Protein AF-A0A554L9I1-F1 (afdb_monomer_lite)

Structure (mmCIF, N/CA/C/O backbone):
data_AF-A0A554L9I1-F1
#
_entry.id   AF-A0A554L9I1-F1
#
loop_
_atom_site.group_PDB
_atom_site.id
_atom_site.type_symbol
_atom_site.label_atom_id
_atom_site.label_alt_id
_atom_site.label_comp_id
_atom_site.label_asym_id
_atom_site.label_entity_id
_atom_site.label_seq_id
_atom_site.pdbx_PDB_ins_code
_atom_site.Cartn_x
_atom_site.Cartn_y
_atom_site.Cartn_z
_atom_site.occupancy
_atom_site.B_iso_or_equiv
_atom_site.auth_seq_id
_atom_site.auth_comp_id
_atom_site.auth_asym_id
_atom_site.auth_atom_id
_atom_site.pdbx_PDB_model_num
ATOM 1 N N . MET A 1 1 ? 0.739 -9.035 -9.316 1.00 84.25 1 MET A N 1
ATOM 2 C CA . MET A 1 1 ? -0.161 -8.000 -9.873 1.00 84.25 1 MET A CA 1
ATOM 3 C C . MET A 1 1 ? 0.667 -6.791 -10.288 1.00 84.25 1 MET A C 1
ATOM 5 O O . MET A 1 1 ? 1.672 -6.528 -9.631 1.00 84.25 1 MET A O 1
ATOM 9 N N . ASP A 1 2 ? 0.305 -6.082 -11.360 1.00 86.81 2 ASP A N 1
ATOM 10 C CA . ASP A 1 2 ? 0.990 -4.834 -11.722 1.00 86.81 2 ASP A CA 1
ATOM 11 C C . ASP A 1 2 ? 0.442 -3.631 -10.931 1.00 86.81 2 ASP A C 1
ATOM 13 O O . ASP A 1 2 ? -0.667 -3.652 -10.389 1.00 86.81 2 ASP A O 1
ATOM 17 N N . LEU A 1 3 ? 1.226 -2.555 -10.868 1.00 87.69 3 LEU A N 1
ATOM 18 C CA . LEU A 1 3 ? 0.883 -1.371 -10.083 1.00 87.69 3 LEU A CA 1
ATOM 19 C C . LEU A 1 3 ? -0.393 -0.666 -10.579 1.00 87.69 3 LEU A C 1
ATOM 21 O O . LEU A 1 3 ? -1.120 -0.088 -9.769 1.00 87.69 3 LEU A O 1
ATOM 25 N N . ALA A 1 4 ? -0.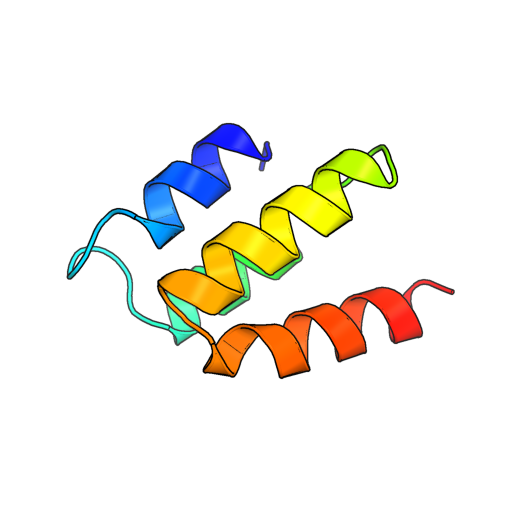689 -0.685 -11.883 1.00 88.62 4 ALA A N 1
ATOM 26 C CA . ALA A 1 4 ? -1.868 -0.001 -12.408 1.00 88.62 4 ALA A CA 1
ATOM 27 C C . ALA A 1 4 ? -3.159 -0.706 -11.971 1.00 88.62 4 ALA A C 1
ATOM 29 O O . ALA A 1 4 ? -4.095 -0.032 -11.535 1.00 88.62 4 ALA A O 1
ATOM 30 N N . GLN A 1 5 ? -3.187 -2.043 -11.996 1.00 89.00 5 GLN A N 1
ATOM 31 C CA . GLN A 1 5 ? -4.305 -2.834 -11.465 1.00 89.00 5 GLN A CA 1
ATOM 32 C C . GLN A 1 5 ? -4.545 -2.562 -9.979 1.00 89.00 5 GLN A C 1
ATOM 34 O O . GLN A 1 5 ? -5.679 -2.305 -9.572 1.00 89.00 5 GLN A O 1
ATOM 39 N N . PHE A 1 6 ? -3.478 -2.526 -9.180 1.00 91.06 6 PHE A N 1
ATOM 40 C CA . PHE A 1 6 ? -3.594 -2.206 -7.761 1.00 91.06 6 PHE A CA 1
ATOM 41 C C . PHE A 1 6 ? -4.160 -0.801 -7.528 1.00 91.06 6 PHE A C 1
ATOM 43 O O . PHE A 1 6 ? -5.058 -0.607 -6.708 1.00 91.06 6 PHE A O 1
ATOM 50 N N . LYS A 1 7 ? -3.675 0.194 -8.283 1.00 90.19 7 LYS A N 1
ATOM 51 C CA . LYS A 1 7 ? -4.174 1.572 -8.182 1.00 90.19 7 LYS A CA 1
ATOM 52 C C . LYS A 1 7 ? -5.676 1.649 -8.453 1.00 90.19 7 LYS A C 1
ATOM 54 O O . LYS A 1 7 ? -6.379 2.360 -7.737 1.00 90.19 7 LYS A O 1
ATOM 59 N N . LEU A 1 8 ? -6.167 0.908 -9.447 1.00 91.38 8 LEU A N 1
ATOM 60 C CA . LEU A 1 8 ? -7.599 0.828 -9.738 1.00 91.38 8 LEU A CA 1
ATOM 61 C C . LEU A 1 8 ? -8.373 0.223 -8.561 1.00 91.38 8 LEU A C 1
ATOM 63 O O . LEU A 1 8 ? -9.345 0.830 -8.121 1.00 91.38 8 LEU A O 1
ATOM 67 N N . ALA A 1 9 ? -7.895 -0.877 -7.974 1.00 91.00 9 ALA A N 1
ATOM 68 C CA . ALA A 1 9 ? -8.535 -1.496 -6.809 1.00 91.00 9 ALA A CA 1
ATOM 69 C C . ALA A 1 9 ? -8.606 -0.557 -5.587 1.00 91.00 9 ALA A C 1
ATOM 71 O O . ALA A 1 9 ? -9.615 -0.507 -4.879 1.00 91.00 9 ALA A O 1
ATOM 72 N N . VAL A 1 10 ? -7.565 0.251 -5.355 1.00 90.38 10 VAL A N 1
ATOM 73 C CA . VAL A 1 10 ? -7.561 1.260 -4.281 1.00 90.38 10 VAL A CA 1
ATOM 74 C C . VAL A 1 10 ? -8.611 2.350 -4.527 1.00 90.38 10 VAL A C 1
ATOM 76 O O . VAL A 1 10 ? -9.247 2.795 -3.568 1.00 90.38 10 VAL A O 1
ATOM 79 N N . LEU A 1 11 ? -8.778 2.788 -5.782 1.00 90.19 11 LEU A N 1
ATOM 80 C CA . LEU A 1 11 ? -9.687 3.872 -6.183 1.00 90.19 11 LEU A CA 1
ATOM 81 C C . LEU A 1 11 ? -11.147 3.436 -6.332 1.00 90.19 11 LEU A C 1
ATOM 83 O O . LEU A 1 11 ? -12.034 4.286 -6.200 1.00 90.19 11 LEU A O 1
ATOM 87 N N . SER A 1 12 ? -11.390 2.147 -6.580 1.00 88.00 12 SER A N 1
ATOM 88 C CA . SER A 1 12 ? -12.706 1.505 -6.613 1.00 88.00 12 SER A CA 1
ATOM 89 C C . SER A 1 12 ? -13.360 1.514 -5.228 1.00 88.00 12 SER A C 1
ATOM 91 O O . SER A 1 12 ? -13.397 0.520 -4.495 1.00 88.00 12 SER A O 1
ATOM 93 N N . HIS A 1 13 ? -13.852 2.690 -4.839 1.00 66.12 13 HIS A N 1
ATOM 94 C CA . HIS A 1 13 ? -14.547 2.905 -3.578 1.00 66.12 13 HIS A CA 1
ATOM 95 C C . HIS A 1 13 ? -15.771 1.981 -3.505 1.00 66.12 13 HIS A C 1
ATOM 97 O O . HIS A 1 13 ? -16.620 2.001 -4.391 1.00 66.12 13 HIS A O 1
ATOM 103 N N . ASN A 1 14 ? -15.854 1.204 -2.420 1.00 71.62 14 ASN A N 1
ATOM 104 C CA . ASN A 1 14 ? -16.886 0.207 -2.10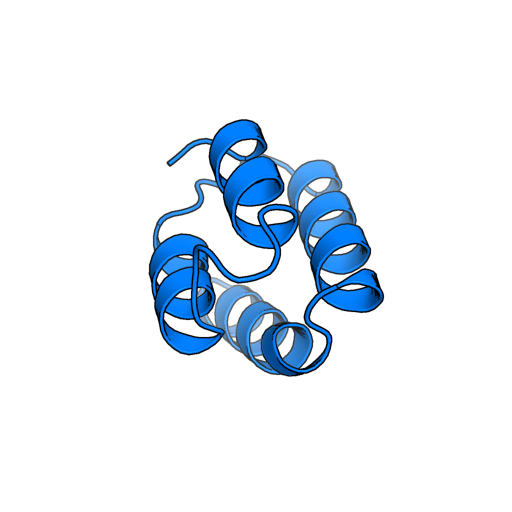0 1.00 71.62 14 ASN A CA 1
ATOM 105 C C . ASN A 1 14 ? -16.835 -1.140 -2.845 1.00 71.62 14 ASN A C 1
ATOM 107 O O . ASN A 1 14 ? -17.611 -2.019 -2.477 1.00 71.62 14 ASN A O 1
ATOM 111 N N . GLU A 1 15 ? -15.940 -1.355 -3.816 1.00 87.31 15 GLU A N 1
ATOM 112 C CA . GLU A 1 15 ? -15.782 -2.690 -4.435 1.00 87.31 15 GLU A CA 1
ATOM 113 C C . GLU A 1 15 ? -14.833 -3.589 -3.639 1.00 87.31 15 GLU A C 1
ATOM 115 O O . GLU A 1 15 ? -15.044 -4.797 -3.564 1.00 87.31 15 GLU A O 1
ATOM 120 N N . PHE A 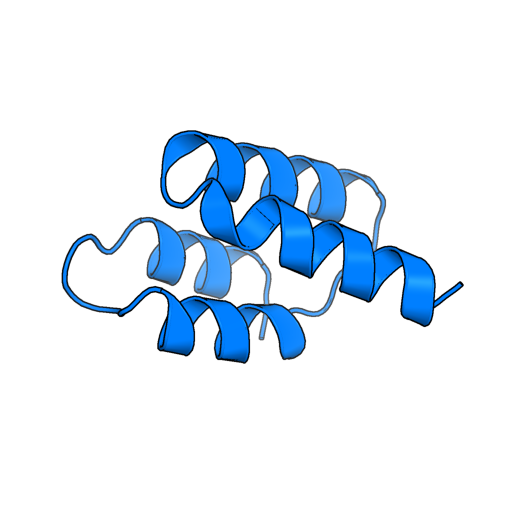1 16 ? -13.816 -2.994 -3.009 1.00 89.12 16 PHE A N 1
ATOM 121 C CA . PHE A 1 16 ? -12.821 -3.722 -2.225 1.00 89.12 16 PHE A CA 1
ATOM 122 C C . PHE A 1 16 ? -12.770 -3.215 -0.786 1.00 89.12 16 PHE A C 1
ATOM 124 O O . PHE A 1 16 ? -12.681 -2.007 -0.540 1.00 89.12 16 PHE A O 1
ATOM 131 N N . THR A 1 17 ? -12.785 -4.123 0.186 1.00 90.25 17 THR A N 1
ATOM 132 C CA . THR A 1 17 ? -12.544 -3.788 1.597 1.00 90.25 17 THR A CA 1
ATOM 133 C C . THR A 1 17 ? -11.072 -3.451 1.834 1.00 90.25 17 THR A C 1
ATOM 135 O O . THR A 1 17 ? -10.220 -3.708 0.985 1.00 90.25 17 THR A O 1
ATOM 138 N N . ASP A 1 18 ? -10.754 -2.823 2.969 1.00 88.19 18 ASP A N 1
ATOM 139 C CA . ASP A 1 18 ? -9.354 -2.540 3.321 1.00 88.19 18 ASP A CA 1
ATOM 140 C C . ASP A 1 18 ? -8.525 -3.827 3.426 1.00 88.19 18 ASP A C 1
ATOM 142 O O . ASP A 1 18 ? -7.383 -3.830 2.980 1.00 88.19 18 ASP A O 1
ATOM 146 N N . ASP A 1 19 ? -9.120 -4.921 3.911 1.00 90.44 19 ASP A N 1
ATOM 147 C CA . ASP A 1 19 ? -8.462 -6.229 4.004 1.00 90.44 19 ASP A CA 1
ATOM 148 C C . ASP A 1 19 ? -8.155 -6.814 2.616 1.00 90.44 19 ASP A C 1
ATOM 150 O O . ASP A 1 19 ? -7.052 -7.292 2.374 1.00 90.44 19 ASP A O 1
ATOM 154 N N . GLN A 1 20 ? -9.088 -6.705 1.662 1.00 91.38 20 GLN A N 1
ATOM 155 C CA . GLN A 1 20 ? -8.857 -7.161 0.285 1.00 91.38 20 GLN A CA 1
ATOM 156 C C . GLN A 1 20 ? -7.761 -6.347 -0.405 1.00 91.38 20 GLN A C 1
ATOM 158 O O . GLN A 1 20 ? -6.922 -6.899 -1.110 1.00 91.38 20 GLN A O 1
ATOM 163 N N . VAL A 1 21 ? -7.740 -5.028 -0.196 1.00 91.56 21 VAL A N 1
ATOM 164 C CA . VAL A 1 21 ? -6.667 -4.185 -0.738 1.00 91.56 21 VAL A CA 1
ATOM 165 C C . VAL A 1 21 ? -5.333 -4.466 -0.042 1.00 91.56 21 VAL A C 1
ATOM 167 O O . VAL A 1 21 ? -4.293 -4.395 -0.693 1.00 91.56 21 VAL A O 1
ATOM 170 N N . GLU A 1 22 ? -5.332 -4.816 1.246 1.00 90.50 22 GLU A N 1
ATOM 171 C CA . GLU A 1 22 ? -4.129 -5.280 1.946 1.00 90.50 22 GLU A CA 1
ATOM 172 C C . GLU A 1 22 ? -3.578 -6.566 1.317 1.00 90.50 22 GLU A C 1
ATOM 174 O O . GLU A 1 22 ? -2.388 -6.620 1.017 1.00 90.50 22 GLU A O 1
ATOM 179 N N . GLU A 1 23 ? -4.417 -7.568 1.048 1.00 91.19 23 GLU A N 1
ATOM 180 C CA . GLU A 1 23 ? -3.989 -8.799 0.367 1.00 91.19 23 GLU A CA 1
ATOM 181 C C . GLU A 1 23 ? -3.392 -8.501 -1.013 1.00 91.19 23 GLU A C 1
ATOM 183 O O . GLU A 1 23 ? -2.297 -8.964 -1.330 1.00 91.19 23 GLU A O 1
ATOM 188 N N . MET A 1 24 ? -4.051 -7.643 -1.799 1.00 91.00 24 MET A N 1
ATOM 189 C CA . MET A 1 24 ? -3.538 -7.230 -3.107 1.00 91.00 24 MET A CA 1
ATOM 190 C C . MET A 1 24 ? -2.193 -6.513 -3.003 1.00 91.00 24 MET A C 1
ATOM 192 O O . MET A 1 24 ? -1.346 -6.696 -3.874 1.00 91.00 24 MET A O 1
ATOM 196 N N . LEU A 1 25 ? -1.973 -5.725 -1.943 1.00 89.31 25 LEU A N 1
ATOM 197 C CA . LEU A 1 25 ? -0.713 -5.019 -1.715 1.00 89.31 25 LEU A CA 1
ATOM 198 C C . LEU A 1 25 ? 0.467 -5.996 -1.607 1.00 89.31 25 LEU A C 1
ATOM 200 O O . LEU A 1 25 ? 1.533 -5.700 -2.142 1.00 89.31 25 LEU A O 1
ATOM 204 N N . TYR A 1 26 ? 0.270 -7.165 -0.983 1.00 86.88 26 TYR A N 1
ATOM 205 C CA . TYR A 1 26 ? 1.282 -8.228 -0.898 1.00 86.88 26 TYR A CA 1
ATOM 206 C C . TYR A 1 26 ? 1.635 -8.857 -2.249 1.00 86.88 26 TYR A C 1
ATOM 208 O O . TYR A 1 26 ? 2.736 -9.383 -2.407 1.00 86.88 26 TYR A O 1
ATOM 216 N N . GLU A 1 27 ? 0.738 -8.774 -3.228 1.00 88.38 27 GLU A N 1
ATOM 217 C CA . GLU A 1 27 ? 0.938 -9.319 -4.571 1.00 88.38 27 GLU A CA 1
ATOM 218 C C . GLU A 1 27 ? 1.464 -8.289 -5.582 1.00 88.38 27 GLU A C 1
ATOM 220 O O . GLU A 1 27 ? 1.773 -8.645 -6.730 1.00 88.38 27 GLU A O 1
ATOM 225 N N . VAL A 1 28 ? 1.550 -7.008 -5.201 1.00 88.31 28 VAL A N 1
ATOM 226 C CA . VAL A 1 28 ? 2.092 -5.960 -6.071 1.00 88.31 28 VAL A CA 1
ATOM 227 C C . VAL A 1 28 ? 3.585 -6.176 -6.259 1.00 88.31 28 VAL A C 1
ATOM 229 O O . VAL A 1 28 ? 4.368 -6.187 -5.310 1.00 88.31 28 VAL A O 1
ATOM 232 N N . THR A 1 29 ? 3.994 -6.304 -7.517 1.00 83.44 29 THR A N 1
ATOM 233 C CA . THR A 1 29 ? 5.411 -6.286 -7.876 1.00 83.44 29 THR A CA 1
ATOM 234 C C . THR A 1 29 ? 5.874 -4.839 -7.996 1.00 83.44 29 THR A C 1
ATOM 236 O O . THR A 1 29 ? 5.361 -4.089 -8.822 1.00 83.44 29 THR A O 1
ATOM 239 N N . VAL A 1 30 ? 6.833 -4.457 -7.158 1.00 82.00 30 VAL A N 1
ATOM 240 C CA . VAL A 1 30 ? 7.442 -3.123 -7.126 1.00 82.00 30 VAL A CA 1
ATOM 241 C C . VAL A 1 30 ? 8.833 -3.234 -7.734 1.00 82.00 30 VAL A C 1
ATOM 243 O O . VAL A 1 30 ? 9.658 -3.990 -7.218 1.00 82.00 30 VAL A O 1
ATOM 246 N N . ASN A 1 31 ? 9.090 -2.518 -8.829 1.00 81.88 31 ASN A N 1
ATOM 247 C CA . ASN A 1 31 ? 10.349 -2.650 -9.568 1.00 81.88 31 ASN A CA 1
ATOM 248 C C . ASN A 1 31 ? 11.319 -1.502 -9.289 1.00 81.88 31 ASN A C 1
ATOM 250 O O . ASN A 1 31 ? 12.531 -1.682 -9.412 1.00 81.88 31 ASN A O 1
ATOM 254 N N . ASP A 1 32 ? 10.808 -0.332 -8.907 1.00 83.19 32 ASP A N 1
ATOM 255 C CA . ASP A 1 32 ? 11.626 0.839 -8.624 1.00 83.19 32 ASP A CA 1
ATOM 256 C C . ASP A 1 32 ? 11.111 1.666 -7.431 1.00 83.19 32 ASP A C 1
ATOM 258 O O . ASP A 1 32 ? 10.074 1.406 -6.821 1.00 83.19 32 ASP A O 1
ATOM 262 N N . VAL A 1 33 ? 11.889 2.682 -7.054 1.00 83.31 33 VAL A N 1
ATOM 263 C CA . VAL A 1 33 ? 11.529 3.589 -5.954 1.00 83.31 33 VAL A CA 1
ATOM 264 C C . VAL A 1 33 ? 10.314 4.453 -6.316 1.00 83.31 33 VAL A C 1
ATOM 266 O O . VAL A 1 33 ? 9.573 4.860 -5.420 1.00 83.31 33 VAL A O 1
ATOM 269 N N . ASN A 1 34 ? 10.073 4.715 -7.604 1.00 88.06 34 ASN A N 1
ATOM 270 C CA . ASN A 1 34 ? 8.930 5.514 -8.042 1.00 88.06 34 ASN A CA 1
ATOM 271 C C . ASN A 1 34 ? 7.610 4.776 -7.793 1.00 88.06 34 ASN A C 1
ATOM 273 O O . ASN A 1 34 ? 6.660 5.385 -7.300 1.00 88.06 34 ASN A O 1
ATOM 277 N N . ASP A 1 35 ? 7.578 3.462 -8.024 1.00 87.12 35 ASP A N 1
ATOM 278 C CA . ASP A 1 35 ? 6.442 2.593 -7.723 1.00 87.12 35 ASP A CA 1
ATOM 279 C C . ASP A 1 35 ? 6.071 2.662 -6.231 1.00 87.12 35 ASP A C 1
ATOM 281 O O . ASP A 1 35 ? 4.895 2.771 -5.874 1.00 87.12 35 ASP A O 1
ATOM 285 N N . ILE A 1 36 ? 7.073 2.676 -5.340 1.00 86.81 36 ILE A N 1
ATOM 286 C CA . ILE A 1 36 ? 6.865 2.825 -3.889 1.00 86.81 36 ILE A CA 1
ATOM 287 C C . ILE A 1 36 ? 6.239 4.182 -3.563 1.00 86.81 36 ILE A C 1
ATOM 289 O O . ILE A 1 36 ? 5.287 4.258 -2.782 1.00 86.81 36 ILE A O 1
ATOM 293 N N . VAL A 1 37 ? 6.764 5.262 -4.144 1.00 89.88 37 VAL A N 1
ATOM 294 C CA . VAL A 1 37 ? 6.242 6.619 -3.924 1.00 89.88 37 VAL A CA 1
ATOM 295 C C . VAL A 1 37 ? 4.787 6.716 -4.384 1.00 89.88 37 VAL A C 1
ATOM 297 O O . VAL A 1 37 ? 3.946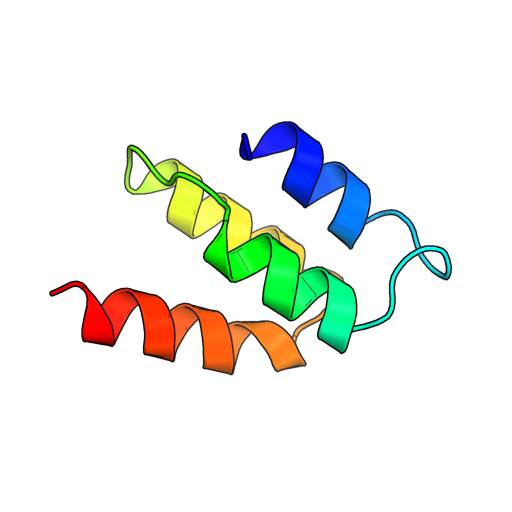 7.275 -3.674 1.00 89.88 37 VAL A O 1
ATOM 300 N N . ASP A 1 38 ? 4.464 6.114 -5.523 1.00 89.69 38 ASP A N 1
ATOM 301 C CA . ASP A 1 38 ? 3.107 6.065 -6.056 1.00 89.69 38 ASP A CA 1
ATOM 302 C C . ASP A 1 38 ? 2.147 5.265 -5.166 1.00 89.69 38 ASP A C 1
ATOM 304 O O . ASP A 1 38 ? 1.030 5.726 -4.900 1.00 89.69 38 ASP A O 1
ATOM 308 N N . LEU A 1 39 ? 2.581 4.109 -4.650 1.00 89.75 39 LEU A N 1
ATOM 309 C CA . LEU A 1 39 ? 1.823 3.320 -3.673 1.00 89.75 39 LEU A CA 1
ATOM 310 C C . LEU A 1 39 ? 1.538 4.123 -2.402 1.00 89.75 39 LEU A C 1
ATOM 312 O O . LEU A 1 39 ? 0.399 4.170 -1.929 1.00 89.75 3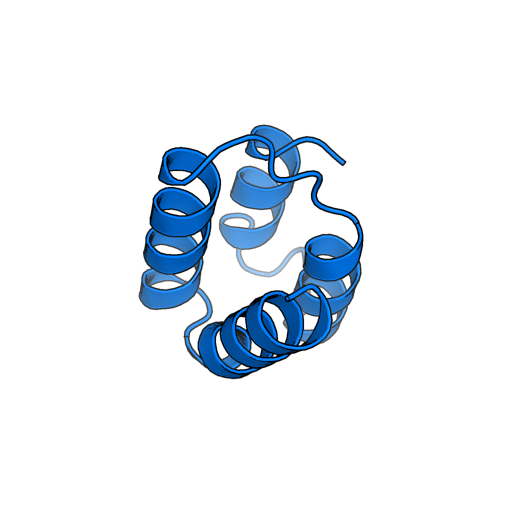9 LEU A O 1
ATOM 316 N N . ILE A 1 40 ? 2.550 4.809 -1.865 1.00 90.75 40 ILE A N 1
ATOM 317 C CA . ILE A 1 40 ? 2.389 5.657 -0.680 1.00 90.75 40 ILE A CA 1
ATOM 318 C C . ILE A 1 40 ? 1.368 6.759 -0.959 1.00 90.75 40 ILE A C 1
ATOM 320 O O . ILE A 1 40 ? 0.463 6.966 -0.150 1.00 90.75 40 ILE A O 1
ATOM 324 N N . ASN A 1 41 ? 1.474 7.451 -2.094 1.00 92.06 41 ASN A N 1
ATOM 325 C CA . ASN A 1 41 ? 0.584 8.559 -2.435 1.00 92.06 41 ASN A CA 1
ATOM 326 C C . ASN A 1 41 ? -0.877 8.115 -2.560 1.00 92.06 41 ASN A C 1
ATOM 328 O O . ASN A 1 41 ? -1.771 8.777 -2.018 1.00 92.06 41 ASN A O 1
ATOM 332 N N . ILE A 1 42 ? -1.133 6.988 -3.232 1.00 91.56 42 ILE A N 1
ATOM 333 C CA . ILE A 1 42 ? -2.504 6.522 -3.451 1.00 91.56 42 ILE A CA 1
ATOM 334 C C . ILE A 1 42 ? -3.138 5.961 -2.177 1.00 91.56 42 ILE A C 1
ATOM 336 O O . ILE A 1 42 ? -4.301 6.265 -1.889 1.00 91.56 42 ILE A O 1
ATOM 340 N N . LEU A 1 43 ? -2.366 5.233 -1.364 1.00 91.31 43 LEU A N 1
ATOM 341 C CA . LEU A 1 43 ? -2.824 4.743 -0.066 1.00 91.31 43 LEU A CA 1
ATOM 342 C C . LEU A 1 43 ? -3.036 5.897 0.913 1.00 91.31 43 LEU A C 1
ATOM 344 O O . LEU A 1 43 ? -4.049 5.925 1.599 1.00 91.31 43 LEU A O 1
ATOM 348 N N . LYS A 1 44 ? -2.165 6.912 0.939 1.00 91.38 44 LYS A N 1
ATOM 349 C CA . LYS A 1 44 ? -2.325 8.079 1.828 1.00 91.38 44 LYS A CA 1
ATOM 350 C C . LYS A 1 44 ? -3.636 8.808 1.613 1.00 91.38 44 LYS A C 1
ATOM 352 O O . LYS A 1 44 ? -4.240 9.275 2.576 1.00 91.38 44 LYS A O 1
ATOM 357 N N . ARG A 1 45 ? -4.046 8.922 0.352 1.00 89.94 45 ARG A N 1
ATOM 358 C CA . ARG A 1 45 ? -5.234 9.675 -0.042 1.00 89.94 45 ARG A CA 1
ATOM 359 C C . ARG A 1 45 ? -6.527 8.892 0.168 1.00 89.94 45 ARG A C 1
ATOM 361 O O . ARG A 1 45 ? -7.511 9.495 0.575 1.00 89.94 45 ARG A O 1
ATOM 368 N N . ASN A 1 46 ? -6.521 7.589 -0.112 1.00 89.88 46 ASN A N 1
ATOM 369 C CA . ASN A 1 46 ? -7.750 6.788 -0.136 1.00 89.88 46 ASN A CA 1
ATOM 370 C C . ASN A 1 46 ? -7.858 5.817 1.048 1.00 89.88 46 ASN A C 1
ATOM 372 O O . ASN A 1 46 ? -8.945 5.605 1.571 1.00 89.88 46 ASN A O 1
ATOM 376 N N . ARG A 1 47 ? -6.740 5.225 1.487 1.00 89.19 47 ARG A N 1
ATOM 377 C CA . ARG A 1 47 ? -6.695 4.150 2.496 1.00 89.19 47 ARG A CA 1
ATOM 378 C C . ARG A 1 47 ? -5.488 4.299 3.437 1.00 89.19 47 ARG A C 1
ATOM 380 O O . ARG A 1 47 ? -4.596 3.447 3.457 1.00 89.19 47 ARG A O 1
ATOM 387 N N . PRO A 1 48 ? -5.420 5.377 4.244 1.00 90.06 48 PRO A N 1
ATOM 388 C CA . PRO A 1 48 ? -4.220 5.724 5.013 1.00 90.06 48 PRO A CA 1
ATOM 389 C C . PRO A 1 48 ? -3.824 4.670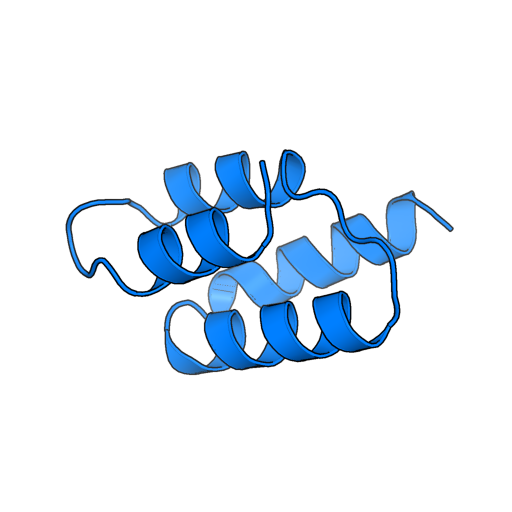 6.057 1.00 90.06 48 PRO A C 1
ATOM 391 O O . PRO A 1 48 ? -2.656 4.592 6.435 1.00 90.06 48 PRO A O 1
ATOM 394 N N . LYS A 1 49 ? -4.764 3.823 6.499 1.00 88.44 49 LYS A N 1
ATOM 395 C CA . LYS A 1 49 ? -4.494 2.706 7.419 1.00 88.44 49 LYS A CA 1
ATOM 396 C C . LYS A 1 49 ? -3.496 1.697 6.837 1.00 88.44 49 LYS A C 1
ATOM 398 O O . LYS A 1 49 ? -2.678 1.158 7.580 1.00 88.44 49 LYS A O 1
ATOM 403 N N . LEU A 1 50 ? -3.506 1.512 5.516 1.00 89.75 50 LEU A N 1
ATOM 404 C CA . LEU A 1 50 ? -2.643 0.560 4.816 1.00 89.75 50 LEU A CA 1
ATOM 405 C C . LEU A 1 50 ? -1.199 1.062 4.646 1.00 89.75 50 LEU A C 1
ATOM 407 O O . LEU A 1 50 ? -0.304 0.267 4.383 1.00 89.75 50 LEU A O 1
ATOM 411 N N . ILE A 1 51 ? -0.914 2.351 4.886 1.00 90.44 51 ILE A N 1
ATOM 412 C CA . ILE A 1 51 ? 0.469 2.869 4.860 1.00 90.44 51 ILE A CA 1
ATOM 413 C C . ILE A 1 51 ? 1.342 2.178 5.901 1.00 90.44 51 ILE A C 1
ATOM 415 O O . ILE A 1 51 ? 2.515 1.899 5.652 1.00 90.44 51 ILE A O 1
ATOM 419 N N . LYS A 1 52 ? 0.789 1.919 7.091 1.00 87.25 52 LYS A N 1
ATOM 420 C CA . LYS A 1 52 ? 1.546 1.255 8.153 1.00 87.25 52 LYS A CA 1
ATOM 421 C C . LYS A 1 52 ? 1.993 -0.137 7.696 1.00 87.25 52 LYS A C 1
ATOM 423 O O . LYS A 1 52 ? 3.154 -0.479 7.890 1.00 87.25 52 LYS A O 1
ATOM 428 N N . LYS A 1 53 ? 1.103 -0.860 7.013 1.00 87.12 53 LYS A N 1
ATOM 429 C CA . LYS A 1 53 ? 1.359 -2.182 6.432 1.00 87.12 53 LYS A CA 1
ATOM 430 C C . LYS A 1 53 ? 2.392 -2.126 5.310 1.00 87.12 53 LYS A C 1
ATOM 432 O O . LYS A 1 53 ? 3.348 -2.894 5.335 1.00 87.12 53 LYS A O 1
ATOM 437 N N . LEU A 1 54 ? 2.277 -1.154 4.401 1.00 86.94 54 LEU A N 1
ATOM 438 C CA . LEU A 1 54 ? 3.271 -0.929 3.346 1.00 86.94 54 LEU A CA 1
ATOM 439 C C . LEU A 1 54 ? 4.680 -0.713 3.924 1.00 86.94 54 LEU A C 1
ATOM 441 O O . LEU A 1 54 ? 5.643 -1.326 3.472 1.00 86.94 54 LEU A O 1
ATOM 445 N N . ASN A 1 55 ? 4.808 0.107 4.971 1.00 84.44 55 ASN A N 1
ATOM 446 C CA . ASN A 1 55 ? 6.094 0.322 5.639 1.00 84.44 55 ASN A CA 1
ATOM 447 C C . ASN A 1 55 ? 6.638 -0.950 6.308 1.00 84.44 55 ASN A C 1
ATOM 449 O O . ASN A 1 55 ? 7.850 -1.163 6.315 1.00 84.44 55 ASN A O 1
ATOM 453 N N . GLU A 1 56 ? 5.772 -1.789 6.882 1.00 85.25 56 GLU A N 1
ATOM 454 C CA . GLU A 1 56 ? 6.168 -3.086 7.448 1.00 85.25 56 GLU A CA 1
ATOM 455 C C . GLU A 1 56 ? 6.651 -4.059 6.366 1.00 85.25 56 GLU A C 1
ATOM 457 O O . GLU A 1 56 ? 7.637 -4.764 6.584 1.00 85.25 56 GLU A O 1
ATOM 462 N N . MET A 1 57 ? 6.020 -4.062 5.188 1.00 78.81 57 MET A N 1
ATOM 463 C CA . MET A 1 57 ? 6.443 -4.876 4.044 1.00 78.81 57 MET A CA 1
ATOM 464 C C . MET A 1 57 ? 7.812 -4.464 3.506 1.00 78.81 57 MET A C 1
ATOM 466 O O . MET A 1 57 ? 8.681 -5.316 3.332 1.00 78.81 57 MET A O 1
ATOM 470 N N . ILE A 1 58 ? 8.027 -3.162 3.292 1.00 77.88 58 ILE A N 1
ATOM 471 C CA . ILE A 1 58 ? 9.306 -2.640 2.788 1.00 77.88 58 ILE A CA 1
ATOM 472 C C . ILE A 1 58 ? 10.440 -2.976 3.764 1.00 77.88 58 ILE A C 1
ATOM 474 O O . ILE A 1 58 ? 11.509 -3.395 3.338 1.00 77.88 58 ILE A O 1
ATOM 478 N N . LYS A 1 59 ? 10.194 -2.863 5.078 1.00 74.81 59 LYS A N 1
ATOM 479 C CA . LYS A 1 59 ? 11.180 -3.217 6.111 1.00 74.81 59 LYS A CA 1
ATOM 480 C C . LYS A 1 59 ? 11.490 -4.711 6.202 1.00 74.81 59 LYS A C 1
ATOM 482 O O . LYS A 1 59 ? 12.565 -5.049 6.674 1.00 74.81 59 LYS A O 1
ATOM 487 N N . LYS A 1 60 ? 10.559 -5.597 5.831 1.00 65.88 60 LYS A N 1
ATOM 488 C CA . LYS A 1 60 ? 10.767 -7.057 5.871 1.00 65.88 60 LYS A CA 1
ATOM 489 C C . LYS A 1 60 ? 11.560 -7.595 4.677 1.00 65.88 60 LYS A C 1
ATOM 491 O O . LYS A 1 60 ? 12.122 -8.677 4.792 1.00 65.88 60 LYS A O 1
ATOM 496 N N . ASN A 1 61 ? 11.562 -6.874 3.556 1.00 59.75 61 ASN A N 1
ATOM 497 C CA . ASN A 1 61 ? 12.263 -7.249 2.324 1.00 59.75 61 ASN A CA 1
ATOM 498 C C . ASN A 1 61 ? 13.633 -6.554 2.158 1.00 59.75 61 ASN A C 1
ATOM 500 O O . ASN A 1 61 ? 14.244 -6.680 1.097 1.00 59.75 61 ASN A O 1
ATOM 504 N N . GLN A 1 62 ? 14.101 -5.826 3.179 1.00 50.34 62 GLN A N 1
ATOM 505 C CA . GLN A 1 62 ? 15.475 -5.317 3.310 1.00 50.34 62 GLN A CA 1
ATOM 506 C C . GLN A 1 62 ? 16.263 -6.181 4.291 1.00 50.34 62 GLN A C 1
ATOM 508 O O . GLN A 1 62 ? 17.472 -6.373 4.040 1.00 50.34 62 GLN A O 1
#

pLDDT: mean 85.94, std 7.97, range [50.34, 92.06]

Sequence (62 aa):
MDLAQFKLAVLSHNEFTDDQVEEMLYEVTVNDVNDIVDLINILKRNRPKLIKKLNEMIKKNQ

Foldseek 3Di:
DELVVLLVVLVPPPPDDLVRSLVVLVVYDDDDPVSLVVVCVSCVVRPVVCNVVSVVVVVVVD

Radius of gyration: 10.6 Å; chains: 1; bounding box: 32×19×21 Å

Secondary structure (DSSP, 8-state):
--HHHHHHHHHSTTTS-HHHHHHHHHH----SHHHHHHHHHHHHHH-TTHHHHHHHHHHH--